Protein AF-A0A0Q4U9V7-F1 (afdb_monomer_lite)

Radius of gyration: 16.02 Å; chains: 1; bounding box: 36×29×44 Å

pLDDT: mean 72.22, std 11.83, range [35.59, 88.0]

Foldseek 3Di:
DKKWKPDKDKPPDPPPDDSTDPIDDDDDADDPVRVVCPVVVVVVVVVPFKAWPDWDQPPQKTWTWIWGQDPQRKIKIKIKIWGDDPFKIWIWIWIFIDHPMTIIIIMIDIDGRPDHPPPDD

Structure (mmCIF, N/CA/C/O backbone):
data_AF-A0A0Q4U9V7-F1
#
_entry.id   AF-A0A0Q4U9V7-F1
#
loop_
_atom_site.group_PDB
_atom_site.id
_atom_site.type_symbol
_atom_site.label_atom_id
_atom_site.label_alt_id
_atom_site.label_comp_id
_atom_site.label_asym_id
_atom_site.label_entity_id
_atom_site.label_seq_id
_atom_site.pdbx_PDB_ins_code
_atom_site.Cartn_x
_atom_site.Cartn_y
_atom_site.Cartn_z
_atom_site.occupancy
_atom_site.B_iso_or_equiv
_atom_site.auth_seq_id
_atom_site.auth_comp_id
_atom_site.auth_asym_id
_atom_site.auth_atom_id
_atom_site.pdbx_PDB_model_num
ATOM 1 N N . MET A 1 1 ? -14.125 -6.065 -0.140 1.00 68.56 1 MET A N 1
ATOM 2 C CA . MET A 1 1 ? -13.031 -5.164 -0.550 1.00 68.56 1 MET A CA 1
ATOM 3 C C . MET A 1 1 ? -13.296 -4.721 -1.972 1.00 68.56 1 MET A C 1
ATOM 5 O O . MET A 1 1 ? -13.512 -5.556 -2.833 1.00 68.56 1 MET A O 1
ATOM 9 N N . LYS A 1 2 ? -13.354 -3.420 -2.215 1.00 75.69 2 LYS A N 1
ATOM 10 C CA . LYS A 1 2 ? -13.473 -2.837 -3.543 1.00 75.69 2 LYS A CA 1
ATOM 11 C C . LYS A 1 2 ? -12.144 -2.188 -3.897 1.00 75.69 2 LYS A C 1
ATOM 13 O O . LYS A 1 2 ? -11.567 -1.498 -3.069 1.00 75.69 2 LYS A O 1
ATOM 18 N N . THR A 1 3 ? -11.668 -2.438 -5.106 1.00 74.62 3 THR A N 1
ATOM 19 C CA . THR A 1 3 ? -10.407 -1.913 -5.625 1.00 74.62 3 THR A CA 1
ATOM 20 C C . THR A 1 3 ? -10.677 -1.234 -6.957 1.00 74.62 3 THR A C 1
ATOM 22 O O . THR A 1 3 ? -11.309 -1.803 -7.849 1.00 74.62 3 THR A O 1
ATOM 25 N N . GLN A 1 4 ? -10.215 -0.000 -7.088 1.00 78.94 4 GLN A N 1
ATOM 26 C CA . GLN A 1 4 ? -10.387 0.842 -8.254 1.00 78.94 4 GLN A CA 1
ATOM 27 C C . GLN A 1 4 ? -9.027 1.383 -8.685 1.00 78.94 4 GLN A C 1
ATOM 29 O O . GLN A 1 4 ? -8.423 2.213 -8.011 1.00 78.94 4 GLN A O 1
ATOM 34 N N . VAL A 1 5 ? -8.554 0.934 -9.845 1.00 78.12 5 VAL A N 1
ATOM 35 C CA . VAL A 1 5 ? -7.362 1.517 -10.463 1.00 78.12 5 VAL A CA 1
ATOM 36 C C . VAL A 1 5 ? -7.779 2.803 -11.166 1.00 78.12 5 VAL A C 1
ATOM 38 O O . VAL A 1 5 ? -8.614 2.773 -12.064 1.00 78.12 5 VAL A O 1
ATOM 41 N N . SER A 1 6 ? -7.205 3.923 -10.754 1.00 75.62 6 SER A N 1
ATOM 42 C CA . SER A 1 6 ? -7.388 5.255 -11.324 1.00 75.62 6 SER A CA 1
ATOM 43 C C . SER A 1 6 ? -6.069 5.764 -11.909 1.00 75.62 6 SER A C 1
ATOM 45 O O . SER A 1 6 ? -4.993 5.301 -11.549 1.00 75.62 6 SER A O 1
ATOM 47 N N . ASP A 1 7 ? -6.135 6.733 -12.822 1.00 74.06 7 ASP A N 1
ATOM 48 C CA . ASP A 1 7 ? -4.945 7.418 -13.360 1.00 74.06 7 ASP A CA 1
ATOM 49 C C . ASP A 1 7 ? -3.855 6.480 -13.933 1.00 74.06 7 ASP A C 1
ATOM 51 O O . ASP A 1 7 ? -2.664 6.753 -13.812 1.00 74.06 7 ASP A O 1
ATOM 55 N N . LEU A 1 8 ? -4.247 5.362 -14.561 1.00 76.00 8 LEU A N 1
ATOM 56 C CA . LEU A 1 8 ? -3.306 4.482 -15.259 1.00 76.00 8 LEU A CA 1
ATOM 57 C C . LEU A 1 8 ? -2.732 5.203 -16.483 1.00 76.00 8 LEU A C 1
ATOM 59 O O . LEU A 1 8 ? -3.441 5.550 -17.432 1.00 76.00 8 LEU A O 1
ATOM 63 N N . LYS A 1 9 ? -1.421 5.382 -16.475 1.00 74.00 9 LYS A N 1
ATOM 64 C CA . LYS A 1 9 ? -0.612 5.962 -17.536 1.00 74.00 9 LYS A CA 1
ATOM 65 C C . LYS A 1 9 ? 0.442 4.941 -17.917 1.00 74.00 9 LYS A C 1
ATOM 67 O O . LYS A 1 9 ? 1.389 4.712 -17.180 1.00 74.00 9 LYS A O 1
ATOM 72 N N . MET A 1 10 ? 0.291 4.335 -19.085 1.00 70.94 10 MET A N 1
ATOM 73 C CA . MET A 1 10 ? 1.323 3.486 -19.675 1.00 70.94 10 MET A CA 1
ATOM 74 C C . MET A 1 10 ? 1.896 4.192 -20.894 1.00 70.94 10 MET A C 1
ATOM 76 O O . MET A 1 10 ? 1.146 4.648 -21.764 1.00 70.94 10 MET A O 1
ATOM 80 N N . ALA A 1 11 ? 3.222 4.268 -20.992 1.00 63.88 11 ALA A N 1
ATOM 81 C CA . ALA A 1 11 ? 3.834 4.639 -22.256 1.00 63.88 11 ALA A CA 1
ATOM 82 C C . ALA A 1 11 ? 3.497 3.567 -23.305 1.00 63.88 11 ALA A C 1
ATOM 84 O O . ALA A 1 11 ? 3.667 2.375 -23.059 1.00 63.88 11 ALA A O 1
ATOM 85 N N . ASN A 1 12 ? 3.018 4.003 -24.475 1.00 59.72 12 ASN A N 1
ATOM 86 C CA . ASN A 1 12 ? 2.637 3.152 -25.611 1.00 59.72 12 ASN A CA 1
ATOM 87 C C . ASN A 1 12 ? 1.307 2.373 -25.485 1.00 59.72 12 ASN A C 1
ATOM 89 O O . ASN A 1 12 ? 1.128 1.329 -26.110 1.00 59.72 12 ASN A O 1
ATOM 93 N N . MET A 1 13 ? 0.343 2.883 -24.716 1.00 61.16 13 MET A N 1
ATOM 94 C CA . MET A 1 13 ? -0.990 2.280 -24.631 1.00 61.16 13 MET A CA 1
ATOM 95 C C . MET A 1 13 ? -1.714 2.315 -25.999 1.00 61.16 13 MET A C 1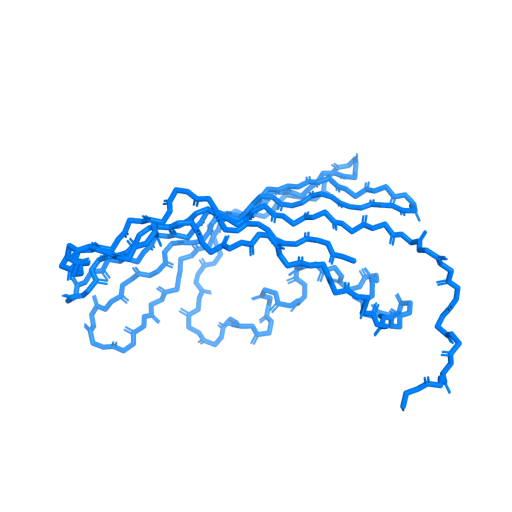
ATOM 97 O O . MET A 1 13 ? -1.816 3.392 -26.600 1.00 61.16 13 MET A O 1
ATOM 101 N N . PRO A 1 14 ? -2.209 1.175 -26.528 1.00 56.91 14 PRO A N 1
ATOM 102 C CA . PRO A 1 14 ? -2.895 1.159 -27.813 1.00 56.91 14 PRO A CA 1
ATOM 103 C C . PRO A 1 14 ? -4.159 2.024 -27.750 1.00 56.91 14 PRO A C 1
ATOM 105 O O . PRO A 1 14 ? -4.939 1.962 -26.799 1.00 56.91 14 PRO A O 1
ATOM 108 N N . LYS A 1 15 ? -4.359 2.867 -28.767 1.00 50.62 15 LYS A N 1
ATOM 109 C CA . LYS A 1 15 ? -5.542 3.731 -28.864 1.00 50.62 15 LYS A CA 1
ATOM 110 C C . LYS A 1 15 ? -6.798 2.853 -28.919 1.00 50.62 15 LYS A C 1
ATOM 112 O O . LYS A 1 15 ? -7.015 2.177 -29.917 1.00 50.62 15 LYS A O 1
ATOM 117 N N . GLY A 1 16 ? -7.607 2.866 -27.859 1.00 55.47 16 GLY A N 1
ATOM 118 C CA . GLY A 1 16 ? -8.884 2.141 -27.801 1.00 55.47 16 GLY A CA 1
ATOM 119 C C . GLY A 1 16 ? -9.136 1.357 -26.513 1.00 55.47 16 GLY A C 1
ATOM 120 O O . GLY A 1 16 ? -10.258 0.904 -26.311 1.00 55.47 16 GLY A O 1
ATOM 121 N N . VAL A 1 17 ? -8.142 1.220 -25.631 1.00 60.50 17 VAL A N 1
ATOM 122 C CA . VAL A 1 17 ? -8.338 0.601 -24.310 1.00 60.50 17 VAL A CA 1
ATOM 123 C C . VAL A 1 17 ? -8.555 1.683 -23.260 1.00 60.50 17 VAL A C 1
ATOM 125 O O . VAL A 1 17 ? -7.769 2.625 -23.161 1.00 60.50 17 VAL A O 1
ATOM 128 N N . SER A 1 18 ? -9.626 1.555 -22.479 1.00 58.06 18 SER A N 1
ATOM 129 C CA . SER A 1 18 ? -9.910 2.429 -21.342 1.00 58.06 18 SER A CA 1
ATOM 130 C C . SER A 1 18 ? -8.733 2.381 -20.356 1.00 58.06 18 SER A C 1
ATOM 132 O O . SER A 1 18 ? -8.353 1.283 -19.950 1.00 58.06 18 SER A O 1
ATOM 134 N N . PRO A 1 19 ? -8.162 3.523 -19.933 1.00 62.59 19 PRO A N 1
ATOM 135 C CA . PRO A 1 19 ? -7.084 3.540 -18.940 1.00 62.59 19 PRO A CA 1
ATOM 136 C C . PRO A 1 19 ? -7.550 3.028 -17.572 1.00 62.59 19 PRO A C 1
ATOM 138 O O . PRO A 1 19 ? -6.764 2.553 -16.770 1.00 62.59 19 PRO A O 1
ATOM 141 N N . THR A 1 20 ? -8.844 3.077 -17.293 1.00 65.44 20 THR A N 1
ATOM 142 C CA . THR A 1 20 ? -9.395 2.734 -15.984 1.00 65.44 20 THR A CA 1
ATOM 143 C C . THR A 1 20 ? -10.118 1.393 -16.097 1.00 65.44 20 THR A C 1
ATOM 145 O O . THR A 1 20 ? -11.206 1.356 -16.683 1.00 65.44 20 THR A O 1
ATOM 148 N N . PRO A 1 21 ? -9.555 0.275 -15.598 1.00 67.69 21 PRO A N 1
ATOM 149 C CA . PRO A 1 21 ? -10.330 -0.949 -15.471 1.00 67.69 21 PRO A CA 1
ATOM 150 C C . PRO A 1 21 ? -11.526 -0.696 -14.535 1.00 67.69 21 PRO A C 1
ATOM 152 O O . PRO A 1 21 ? -11.436 0.135 -13.623 1.00 67.69 21 PRO A O 1
ATOM 155 N N . PRO A 1 22 ? -12.667 -1.371 -14.756 1.00 68.50 22 PRO A N 1
ATOM 156 C CA . PRO A 1 22 ? -13.831 -1.209 -13.895 1.00 68.50 22 PRO A CA 1
ATOM 157 C C . PRO A 1 22 ? -13.471 -1.582 -12.455 1.00 68.50 22 PRO A C 1
ATOM 159 O O . PRO A 1 22 ? -12.739 -2.546 -12.228 1.00 68.50 22 PRO A O 1
ATOM 162 N N . ALA A 1 23 ? -13.990 -0.821 -11.488 1.00 70.19 23 ALA A N 1
ATOM 163 C CA . ALA A 1 23 ? -13.778 -1.114 -10.076 1.00 70.19 23 ALA A CA 1
ATOM 164 C C . ALA A 1 23 ? -14.251 -2.540 -9.767 1.00 70.19 23 ALA A C 1
ATOM 166 O O . ALA A 1 23 ? -15.392 -2.905 -10.056 1.00 70.19 23 ALA A O 1
ATOM 167 N N . GLN A 1 24 ? -13.367 -3.341 -9.184 1.00 69.69 24 GLN A N 1
ATOM 168 C CA . GLN A 1 24 ? -13.652 -4.727 -8.839 1.00 69.69 24 GLN A CA 1
ATOM 169 C C . GLN A 1 24 ? -14.026 -4.796 -7.367 1.00 69.69 24 GLN A C 1
ATOM 171 O O . GLN A 1 24 ? -13.369 -4.184 -6.529 1.00 69.69 24 GLN A O 1
ATOM 176 N N . THR A 1 25 ? -15.109 -5.501 -7.051 1.00 72.19 25 THR A N 1
ATOM 177 C CA . THR A 1 25 ? -15.520 -5.739 -5.666 1.00 72.19 25 THR A CA 1
ATOM 178 C C . THR A 1 25 ? -15.365 -7.217 -5.369 1.00 72.19 25 THR A C 1
ATOM 180 O O . THR A 1 25 ? -16.115 -8.032 -5.895 1.00 72.19 25 THR A O 1
ATOM 183 N N . ASN A 1 26 ? -14.406 -7.546 -4.511 1.00 67.12 26 ASN A N 1
ATOM 184 C CA . ASN A 1 26 ? -14.117 -8.901 -4.077 1.00 67.12 26 ASN A CA 1
ATOM 185 C C . ASN A 1 26 ? -14.299 -9.003 -2.564 1.00 67.12 26 ASN A C 1
ATOM 187 O O . ASN A 1 26 ? -13.779 -8.194 -1.791 1.00 67.12 26 ASN A O 1
ATOM 191 N N . SER A 1 27 ? -15.024 -10.016 -2.119 1.00 69.44 27 SER A N 1
ATOM 192 C CA . SER A 1 27 ? -15.008 -10.426 -0.718 1.00 69.44 27 SER A CA 1
ATOM 193 C C . SER A 1 27 ? -13.776 -11.294 -0.517 1.00 69.44 27 SER A C 1
ATOM 195 O O . SER A 1 27 ? -13.554 -12.222 -1.283 1.00 69.44 27 SER A O 1
ATOM 197 N N . ILE A 1 28 ? -12.934 -10.950 0.454 1.00 67.75 28 ILE A N 1
ATOM 198 C CA . ILE A 1 28 ? -11.723 -11.718 0.744 1.00 67.75 28 ILE A CA 1
ATOM 199 C C . ILE A 1 28 ? -11.756 -12.090 2.205 1.00 67.75 28 ILE A C 1
ATOM 201 O O . ILE A 1 28 ? -11.956 -11.227 3.065 1.00 67.75 28 ILE A O 1
ATOM 205 N N . CYS A 1 29 ? -11.528 -13.368 2.463 1.00 66.19 29 CYS A N 1
ATOM 206 C CA . CYS A 1 29 ? -11.404 -13.868 3.807 1.00 66.19 29 CYS A CA 1
ATOM 207 C C . CYS A 1 29 ? -9.990 -13.664 4.324 1.00 66.19 29 CYS A C 1
ATOM 209 O O . CYS A 1 29 ? -9.042 -14.301 3.875 1.00 66.19 29 CYS A O 1
ATOM 211 N N . LEU A 1 30 ? -9.863 -12.733 5.266 1.00 61.16 30 LEU A N 1
ATOM 212 C CA . LEU A 1 30 ? -8.623 -12.460 5.974 1.00 61.16 30 LEU A CA 1
ATOM 213 C C . LEU A 1 30 ? -8.745 -13.031 7.379 1.00 61.16 30 LEU A C 1
ATOM 215 O O . LEU A 1 30 ? -9.687 -12.722 8.110 1.00 61.16 30 LEU A O 1
ATOM 219 N N . THR A 1 31 ? -7.776 -13.852 7.769 1.00 62.88 31 THR A N 1
ATOM 220 C CA . THR A 1 31 ? -7.638 -14.234 9.175 1.00 62.88 31 THR A CA 1
ATOM 221 C C . THR A 1 31 ? -7.315 -12.998 10.017 1.00 62.88 31 THR A C 1
ATOM 223 O O . THR A 1 31 ? -6.710 -12.042 9.527 1.00 62.88 31 THR A O 1
ATOM 226 N N . ALA A 1 32 ? -7.697 -13.005 11.299 1.00 57.78 32 ALA A N 1
ATOM 227 C CA . ALA A 1 32 ? -7.395 -11.900 12.215 1.00 57.78 32 ALA A CA 1
ATOM 228 C C . ALA A 1 32 ? -5.892 -11.578 12.249 1.00 57.78 32 ALA A C 1
ATOM 230 O O . ALA A 1 32 ? -5.510 -10.415 12.345 1.00 57.78 32 ALA A O 1
ATOM 231 N N . GLU A 1 33 ? -5.051 -12.603 12.095 1.00 57.03 33 GLU A N 1
ATOM 232 C CA . GLU A 1 33 ? -3.610 -12.439 11.982 1.00 57.03 33 GLU A CA 1
ATOM 233 C C . GLU A 1 33 ? -3.245 -11.677 10.701 1.00 57.03 33 GLU A C 1
ATOM 235 O O . GLU A 1 33 ? -2.640 -10.619 10.798 1.00 57.03 33 GLU A O 1
ATOM 240 N N . GLN A 1 34 ? -3.704 -12.100 9.517 1.00 59.31 34 GLN A N 1
ATOM 241 C CA . GLN A 1 34 ? -3.449 -11.388 8.252 1.00 59.31 34 GLN A CA 1
ATOM 242 C C . GLN A 1 34 ? -4.005 -9.954 8.230 1.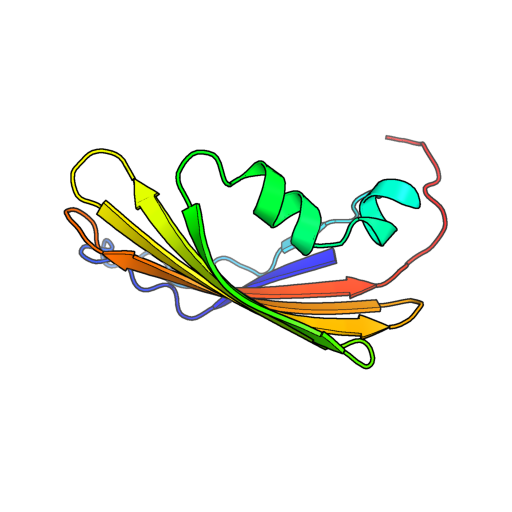00 59.31 34 GLN A C 1
ATOM 244 O O . GLN A 1 34 ? -3.383 -9.064 7.651 1.00 59.31 34 GLN A O 1
ATOM 249 N N . ALA A 1 35 ? -5.141 -9.706 8.886 1.00 59.91 35 ALA A N 1
ATOM 250 C CA . ALA A 1 35 ? -5.695 -8.364 9.043 1.00 59.91 35 ALA A CA 1
ATOM 251 C C . ALA A 1 35 ? -4.836 -7.487 9.977 1.00 59.91 35 ALA A C 1
ATOM 253 O O . ALA A 1 35 ? -4.603 -6.317 9.678 1.00 59.91 35 ALA A O 1
ATOM 254 N N . ALA A 1 36 ? -4.327 -8.050 11.079 1.00 54.94 36 ALA A N 1
ATOM 255 C CA . ALA A 1 36 ? -3.474 -7.350 12.043 1.00 54.94 36 ALA A CA 1
ATOM 256 C C . ALA A 1 36 ? -2.049 -7.104 11.523 1.00 54.94 36 ALA A C 1
ATOM 258 O O . ALA A 1 36 ? -1.426 -6.098 11.861 1.00 54.94 36 ALA A O 1
ATOM 259 N N . LYS A 1 37 ? -1.547 -8.002 10.669 1.00 55.47 37 LYS A N 1
ATOM 260 C CA . LYS A 1 37 ? -0.256 -7.893 9.975 1.00 55.47 37 LYS A CA 1
ATOM 261 C C . LYS A 1 37 ? -0.198 -6.658 9.061 1.00 55.47 37 LYS A C 1
ATOM 263 O O . LYS A 1 37 ? 0.877 -6.103 8.828 1.00 55.47 37 LYS A O 1
ATOM 268 N N . GLY A 1 38 ? -1.366 -6.189 8.612 1.00 54.47 38 GLY A N 1
ATOM 269 C CA . GLY A 1 38 ? -1.543 -4.958 7.852 1.00 54.47 38 GLY A CA 1
ATOM 270 C C . GLY A 1 38 ? -0.843 -4.974 6.486 1.00 54.47 38 GLY A C 1
ATOM 271 O O . GLY A 1 38 ? -0.089 -5.891 6.153 1.00 54.47 38 GLY A O 1
ATOM 272 N N . PRO A 1 39 ? -1.033 -3.925 5.670 1.00 54.81 39 PRO A N 1
ATOM 273 C CA . PRO A 1 39 ? -0.319 -3.800 4.400 1.00 54.81 39 PRO A CA 1
ATOM 274 C C . PRO A 1 39 ? 1.199 -3.724 4.606 1.00 54.81 39 PRO A C 1
ATOM 276 O O . PRO A 1 39 ? 1.951 -4.086 3.714 1.00 54.81 39 PRO A O 1
ATOM 279 N N . ALA A 1 40 ? 1.659 -3.297 5.786 1.00 54.00 40 ALA A N 1
ATOM 280 C CA . ALA A 1 40 ? 3.069 -3.183 6.133 1.00 54.00 40 ALA A CA 1
ATOM 281 C C . ALA A 1 40 ? 3.816 -4.520 6.060 1.00 54.00 40 ALA A C 1
ATOM 283 O O . ALA A 1 40 ? 4.950 -4.550 5.580 1.00 54.00 40 ALA A O 1
ATOM 284 N N . GLU A 1 41 ? 3.211 -5.620 6.533 1.00 58.31 41 GLU A N 1
ATOM 285 C CA . GLU A 1 41 ? 3.872 -6.925 6.457 1.00 58.31 41 GLU A CA 1
ATOM 286 C C . GLU A 1 41 ? 3.807 -7.521 5.045 1.00 58.31 41 GLU A C 1
ATOM 288 O O . GLU A 1 41 ? 4.790 -8.093 4.580 1.00 58.31 41 GLU A O 1
ATOM 293 N N . LEU A 1 42 ? 2.710 -7.300 4.312 1.00 57.00 42 LEU A N 1
ATOM 294 C CA . LEU A 1 42 ? 2.612 -7.667 2.893 1.00 57.00 42 LEU A CA 1
ATOM 295 C C . LEU A 1 42 ? 3.651 -6.915 2.044 1.00 57.00 42 LEU A C 1
ATOM 297 O O . LEU A 1 42 ? 4.342 -7.516 1.224 1.00 57.00 42 LEU A O 1
ATOM 301 N N . LEU A 1 43 ? 3.828 -5.616 2.304 1.00 56.06 43 LEU A N 1
ATOM 302 C CA . LEU A 1 43 ? 4.875 -4.790 1.702 1.00 56.06 43 LEU A CA 1
ATOM 303 C C . LEU A 1 43 ? 6.266 -5.281 2.113 1.00 56.06 43 LEU A C 1
ATOM 305 O O . LEU A 1 43 ? 7.160 -5.259 1.278 1.00 56.06 43 LEU A O 1
ATOM 309 N N . LYS A 1 44 ? 6.452 -5.762 3.355 1.00 55.66 44 LYS A N 1
ATOM 310 C CA . LYS A 1 44 ? 7.697 -6.402 3.818 1.00 55.66 44 LYS A CA 1
ATOM 311 C C . LYS A 1 44 ? 8.007 -7.720 3.117 1.00 55.66 44 LYS A C 1
ATOM 313 O O . LYS A 1 44 ? 9.167 -7.987 2.840 1.00 55.66 44 LYS A O 1
ATOM 318 N N . GLN A 1 45 ? 7.012 -8.544 2.814 1.00 55.97 45 GLN A N 1
ATOM 319 C CA . GLN A 1 45 ? 7.220 -9.803 2.090 1.00 55.97 45 GLN A CA 1
ATOM 320 C C . GLN A 1 45 ? 7.663 -9.571 0.636 1.00 55.97 45 GLN A C 1
ATOM 322 O O . GLN A 1 45 ? 8.392 -10.389 0.085 1.00 55.97 45 GLN A O 1
ATOM 327 N N . ALA A 1 46 ? 7.310 -8.428 0.042 1.00 56.19 46 ALA A N 1
ATOM 328 C CA . ALA A 1 46 ? 7.797 -8.016 -1.275 1.00 56.19 46 ALA A CA 1
ATOM 329 C C . ALA A 1 46 ? 9.250 -7.471 -1.272 1.00 56.19 46 ALA A C 1
ATOM 331 O O . ALA A 1 46 ? 9.769 -7.135 -2.334 1.00 56.19 46 ALA A O 1
ATOM 332 N N . GLN A 1 47 ? 9.919 -7.359 -0.110 1.00 56.03 47 GLN A N 1
ATOM 333 C CA . GLN A 1 47 ? 11.167 -6.588 0.078 1.00 56.03 47 GLN A CA 1
ATOM 334 C C . GLN A 1 47 ? 12.477 -7.225 -0.387 1.00 56.03 47 GLN A C 1
ATOM 336 O O . GLN A 1 47 ? 13.519 -6.639 -0.101 1.00 56.03 47 GLN A O 1
ATOM 341 N N . SER A 1 48 ? 12.505 -8.355 -1.096 1.00 57.53 48 SER A N 1
ATOM 342 C CA . SER A 1 48 ? 13.807 -8.944 -1.459 1.00 57.53 48 SER A CA 1
ATOM 343 C C . SER A 1 48 ? 14.728 -7.972 -2.234 1.00 57.53 48 SER A C 1
ATOM 345 O O . SER A 1 48 ? 15.936 -8.060 -2.048 1.00 57.53 48 SER A O 1
ATOM 347 N N . ASP A 1 49 ? 14.174 -6.967 -2.941 1.00 73.31 49 ASP A N 1
ATOM 348 C CA . ASP A 1 49 ? 14.923 -5.892 -3.630 1.00 73.31 49 ASP A CA 1
ATOM 349 C C . ASP A 1 49 ? 14.295 -4.473 -3.490 1.00 73.31 49 ASP A C 1
ATOM 351 O O . ASP A 1 49 ? 14.425 -3.611 -4.369 1.00 73.31 49 ASP A O 1
ATOM 355 N N . CYS A 1 50 ? 13.595 -4.189 -2.380 1.00 75.62 50 CYS A N 1
ATOM 356 C CA . CYS A 1 50 ? 12.916 -2.898 -2.160 1.00 75.62 50 CYS A CA 1
ATOM 357 C C . CYS A 1 50 ? 13.478 -2.079 -0.993 1.00 75.62 50 CYS A C 1
ATOM 359 O O . CYS A 1 50 ? 13.496 -2.522 0.151 1.00 75.62 50 CYS A O 1
ATOM 361 N N . THR A 1 51 ? 13.852 -0.826 -1.264 1.00 83.31 51 THR A N 1
ATOM 362 C CA . THR A 1 51 ? 14.284 0.157 -0.262 1.00 83.31 51 THR A CA 1
ATOM 363 C C . THR A 1 51 ? 13.084 0.927 0.280 1.00 83.31 51 THR A C 1
ATOM 365 O O . THR A 1 51 ? 12.412 1.647 -0.460 1.00 83.31 51 THR A O 1
ATOM 368 N N . VAL A 1 52 ? 12.819 0.822 1.581 1.00 81.19 52 VAL A N 1
ATOM 369 C CA . VAL A 1 52 ? 11.800 1.643 2.253 1.00 81.19 52 VAL A CA 1
ATOM 370 C C . VAL A 1 52 ? 12.364 3.043 2.486 1.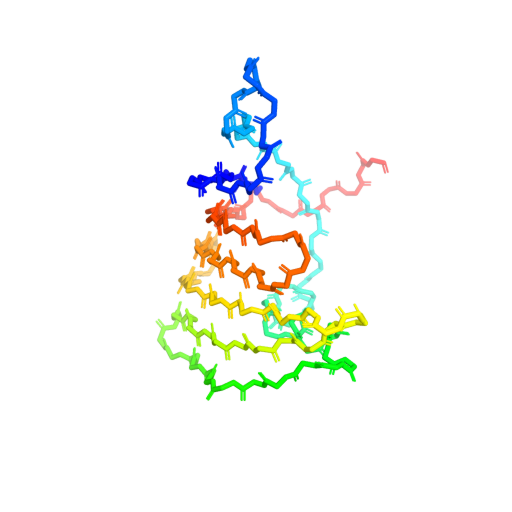00 81.19 52 VAL A C 1
ATOM 372 O O . VAL A 1 52 ? 13.391 3.195 3.142 1.00 81.19 52 VAL A O 1
ATOM 375 N N . LYS A 1 53 ? 11.694 4.069 1.957 1.00 83.19 53 LYS A N 1
ATOM 376 C CA . LYS A 1 53 ? 12.084 5.476 2.117 1.00 83.19 53 LYS A CA 1
ATOM 377 C C . LYS A 1 53 ? 11.433 6.108 3.345 1.00 83.19 53 LYS A C 1
ATOM 379 O O . LYS A 1 53 ? 12.089 6.844 4.076 1.00 83.19 53 LYS A O 1
ATOM 384 N N . SER A 1 54 ? 10.164 5.802 3.595 1.00 82.69 54 SER A N 1
ATOM 385 C CA . SER A 1 54 ? 9.457 6.197 4.814 1.00 82.69 54 SER A CA 1
ATOM 386 C C . SER A 1 54 ? 8.309 5.236 5.102 1.00 82.69 54 SER A C 1
ATOM 388 O O . SER A 1 54 ? 7.717 4.665 4.188 1.00 82.69 54 SER A O 1
ATOM 390 N N . ALA A 1 55 ? 7.997 5.033 6.378 1.00 77.12 55 ALA A N 1
ATOM 391 C CA . ALA A 1 55 ? 6.822 4.281 6.790 1.00 77.12 55 ALA A CA 1
ATOM 392 C C . ALA A 1 55 ? 6.329 4.822 8.136 1.00 77.12 55 ALA A C 1
ATOM 394 O O . ALA A 1 55 ? 7.052 4.786 9.130 1.00 77.12 55 ALA A O 1
ATOM 395 N N . THR A 1 56 ? 5.108 5.336 8.149 1.00 80.62 56 THR A N 1
ATOM 396 C CA . THR A 1 56 ? 4.458 5.971 9.290 1.00 80.62 56 THR A CA 1
ATOM 397 C C . THR A 1 56 ? 3.116 5.291 9.514 1.00 80.62 56 THR A C 1
ATOM 399 O O . THR A 1 56 ? 2.300 5.178 8.599 1.00 80.62 56 THR A O 1
ATOM 402 N N . PHE A 1 57 ? 2.897 4.834 10.744 1.00 75.75 57 PHE A N 1
ATOM 403 C CA . PHE A 1 57 ? 1.664 4.180 11.168 1.00 75.75 57 PHE A CA 1
ATOM 404 C C . PHE A 1 57 ? 1.226 4.816 12.485 1.00 75.75 57 PHE A C 1
ATOM 406 O O . PHE A 1 57 ? 1.662 4.394 13.552 1.00 75.75 57 PHE A O 1
ATOM 413 N N . GLU A 1 58 ? 0.407 5.863 12.421 1.00 77.19 58 GLU A N 1
ATOM 414 C CA . GLU A 1 58 ? -0.031 6.601 13.610 1.00 77.19 58 GLU A CA 1
ATOM 415 C C . GLU A 1 58 ? -1.523 6.916 13.552 1.00 77.19 58 GLU A C 1
ATOM 417 O O . GLU A 1 58 ? -2.058 7.300 12.512 1.00 77.19 58 GLU A O 1
ATOM 422 N N . GLY A 1 59 ? -2.215 6.743 14.683 1.00 72.81 59 GLY A N 1
ATOM 423 C CA . GLY A 1 59 ? -3.616 7.152 14.836 1.00 72.81 59 GLY A CA 1
ATOM 424 C C . GLY A 1 59 ? -4.590 6.499 13.848 1.00 72.81 59 GLY A C 1
ATOM 425 O O . GLY A 1 59 ? -5.573 7.125 13.461 1.00 72.81 59 GLY A O 1
ATOM 426 N N . GLY A 1 60 ? -4.303 5.274 13.397 1.00 76.50 60 GLY A N 1
ATOM 427 C CA . GLY A 1 60 ? -5.099 4.596 12.374 1.00 76.50 60 GLY A CA 1
ATOM 428 C C . GLY A 1 60 ? -4.830 5.087 10.950 1.00 76.50 60 GLY A C 1
ATOM 429 O O . GLY A 1 60 ? -5.572 4.725 10.052 1.00 76.50 60 GLY A O 1
ATOM 430 N N . LYS A 1 61 ? -3.787 5.881 10.698 1.00 82.19 61 LYS A N 1
ATOM 431 C CA . LYS A 1 61 ? -3.339 6.231 9.343 1.00 82.19 61 LYS A CA 1
ATOM 432 C C . LYS A 1 61 ? -2.083 5.457 8.986 1.00 82.19 61 LYS A C 1
ATOM 434 O O . LYS A 1 61 ? -1.217 5.252 9.834 1.00 82.19 61 LYS A O 1
ATOM 439 N N . VAL A 1 62 ? -1.994 5.046 7.727 1.00 82.25 62 VAL A N 1
ATOM 440 C CA . VAL A 1 62 ? -0.782 4.486 7.133 1.00 82.25 62 VAL A CA 1
ATOM 441 C C . VAL A 1 62 ? -0.278 5.435 6.064 1.00 82.25 62 VAL A C 1
ATOM 443 O O . VAL A 1 62 ? -1.039 5.864 5.203 1.00 82.25 62 VAL A O 1
ATOM 446 N N . GLU A 1 63 ? 1.012 5.723 6.076 1.00 85.19 63 GLU A N 1
ATOM 447 C CA . GLU A 1 63 ? 1.712 6.291 4.932 1.00 85.19 63 GLU A CA 1
ATOM 448 C C . GLU A 1 63 ? 3.039 5.561 4.785 1.00 85.19 63 GLU A C 1
ATOM 450 O O . GLU A 1 63 ? 3.817 5.467 5.726 1.00 85.19 63 GLU A O 1
ATOM 455 N N . SER A 1 64 ? 3.307 5.014 3.611 1.00 81.56 64 SER A N 1
ATOM 456 C CA . SER A 1 64 ? 4.563 4.343 3.313 1.00 81.56 64 SER A CA 1
ATOM 457 C C . SER A 1 64 ? 5.021 4.700 1.913 1.00 81.56 64 SER A C 1
ATOM 459 O O . SER A 1 64 ? 4.221 4.806 0.989 1.00 81.56 64 SER A O 1
ATOM 461 N N . GLU A 1 65 ? 6.317 4.916 1.766 1.00 86.44 65 GLU A N 1
ATOM 462 C CA . GLU A 1 65 ? 6.971 5.169 0.496 1.00 86.44 65 GLU A CA 1
ATOM 463 C C . GLU A 1 65 ? 8.147 4.212 0.384 1.00 86.44 65 GLU A C 1
ATOM 465 O O . GLU A 1 65 ? 8.993 4.118 1.278 1.00 86.44 65 GLU A O 1
ATOM 470 N N . LEU A 1 66 ? 8.194 3.482 -0.718 1.00 85.81 66 LEU A N 1
ATOM 471 C CA . LEU A 1 66 ? 9.241 2.523 -1.002 1.00 85.81 66 LEU A CA 1
ATOM 472 C C . LEU A 1 66 ? 9.650 2.600 -2.463 1.00 85.81 66 LEU A C 1
ATOM 474 O O . LEU A 1 66 ? 8.926 3.093 -3.324 1.00 85.81 66 LEU A O 1
ATOM 478 N N . THR A 1 67 ? 10.867 2.157 -2.724 1.00 85.69 67 THR A N 1
ATOM 479 C CA . THR A 1 67 ? 11.480 2.141 -4.044 1.00 85.69 67 THR A CA 1
ATOM 480 C C . THR A 1 67 ? 12.100 0.773 -4.259 1.00 85.69 67 THR A C 1
ATOM 482 O O . THR A 1 67 ? 13.080 0.423 -3.607 1.00 85.69 67 THR A O 1
ATOM 485 N N .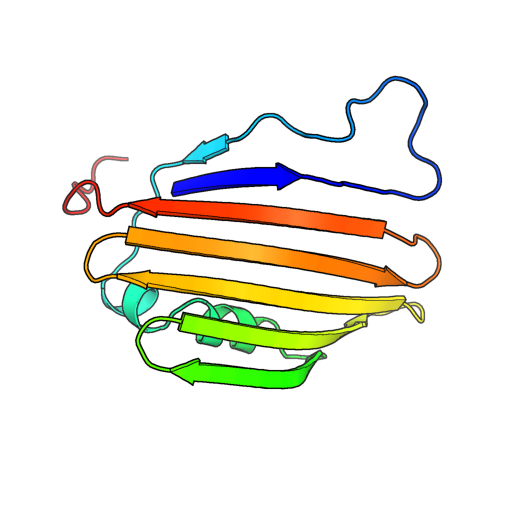 CYS A 1 68 ? 11.519 -0.008 -5.156 1.00 83.88 68 CYS A N 1
ATOM 486 C CA . CYS A 1 68 ? 12.022 -1.305 -5.572 1.00 83.88 68 CYS A CA 1
ATOM 487 C C . CYS A 1 68 ? 12.920 -1.164 -6.789 1.00 83.88 68 CYS A C 1
ATOM 489 O O . CYS A 1 68 ? 12.569 -0.480 -7.752 1.00 83.88 68 CYS A O 1
ATOM 491 N N . ARG A 1 69 ? 14.070 -1.835 -6.757 1.00 83.31 69 ARG A N 1
ATOM 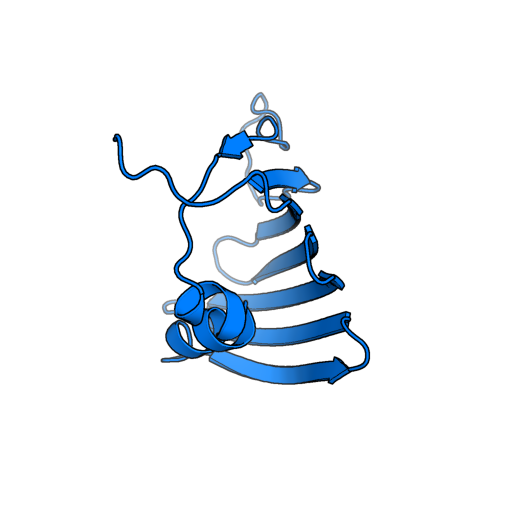492 C CA . ARG A 1 69 ? 14.906 -2.002 -7.942 1.00 83.31 69 ARG A CA 1
ATOM 493 C C . ARG A 1 69 ? 14.522 -3.321 -8.590 1.00 83.31 69 ARG A C 1
ATOM 495 O O . ARG A 1 69 ? 14.481 -4.351 -7.934 1.00 83.31 69 ARG A O 1
ATOM 502 N N . MET A 1 70 ? 14.186 -3.274 -9.866 1.00 79.56 70 MET A N 1
ATOM 503 C CA . MET A 1 70 ? 13.763 -4.438 -10.629 1.00 79.56 70 MET A CA 1
ATOM 504 C C . MET A 1 70 ? 14.842 -4.806 -11.651 1.00 79.56 70 MET A C 1
ATOM 506 O O . MET A 1 70 ? 15.637 -3.950 -12.054 1.00 79.56 70 MET A O 1
ATOM 510 N N . PRO A 1 71 ? 14.886 -6.072 -12.095 1.00 74.12 71 PRO A N 1
ATOM 511 C CA . PRO A 1 71 ? 15.806 -6.491 -13.144 1.00 74.12 71 PRO A CA 1
ATOM 512 C C . PRO A 1 71 ? 15.595 -5.671 -14.428 1.00 74.12 71 PRO A C 1
ATOM 514 O O . PRO A 1 71 ? 14.466 -5.345 -14.782 1.00 74.12 71 PRO A O 1
ATOM 517 N N . GLY A 1 72 ? 16.684 -5.350 -15.135 1.00 73.81 72 GLY A N 1
ATOM 518 C CA . GLY A 1 72 ? 16.637 -4.572 -16.383 1.00 73.81 72 GLY A CA 1
ATOM 519 C C . GLY A 1 72 ? 16.693 -3.048 -16.208 1.00 73.81 72 GLY A C 1
ATOM 520 O O . GLY A 1 72 ? 16.119 -2.332 -17.022 1.00 73.81 72 GLY A O 1
ATOM 521 N N . ASP A 1 73 ? 17.366 -2.560 -15.158 1.00 77.19 73 ASP A N 1
ATOM 522 C CA . ASP A 1 73 ? 17.525 -1.126 -14.833 1.00 77.19 73 ASP A CA 1
ATOM 523 C C . ASP A 1 73 ? 16.201 -0.388 -14.548 1.00 77.19 73 ASP A C 1
ATOM 525 O O . ASP A 1 73 ? 16.110 0.838 -14.590 1.00 77.19 73 ASP A O 1
ATOM 529 N N . MET A 1 74 ? 15.147 -1.142 -14.232 1.00 83.25 74 MET A N 1
ATOM 530 C CA . MET A 1 74 ? 13.844 -0.578 -13.911 1.00 83.25 74 MET A CA 1
ATOM 531 C C . MET A 1 74 ? 13.765 -0.225 -12.426 1.00 83.25 74 MET A C 1
ATOM 533 O O . MET A 1 74 ? 14.182 -0.995 -11.560 1.00 83.25 74 MET A O 1
ATOM 537 N N . THR A 1 75 ? 13.188 0.933 -12.120 1.00 86.81 75 THR A N 1
ATOM 538 C CA . THR A 1 75 ? 12.950 1.365 -10.739 1.00 86.81 75 THR A CA 1
ATOM 539 C C . THR A 1 75 ? 11.467 1.599 -10.531 1.00 86.81 75 THR A C 1
ATOM 541 O O . THR A 1 75 ? 10.824 2.306 -11.303 1.00 86.81 75 THR A O 1
ATOM 544 N N . MET A 1 76 ? 10.923 0.996 -9.484 1.00 85.62 76 MET A N 1
ATOM 545 C CA . MET A 1 76 ? 9.520 1.077 -9.123 1.00 85.62 76 MET A CA 1
ATOM 546 C C . MET A 1 76 ? 9.374 1.827 -7.804 1.00 85.62 76 MET A C 1
ATOM 548 O O . MET A 1 76 ? 9.726 1.323 -6.743 1.00 85.62 76 MET A O 1
ATOM 552 N N . HIS A 1 77 ? 8.827 3.029 -7.861 1.00 88.00 77 HIS A N 1
ATOM 553 C CA . HIS A 1 77 ? 8.405 3.795 -6.704 1.00 88.00 77 HIS A CA 1
ATOM 554 C C . HIS A 1 77 ? 6.963 3.430 -6.357 1.00 88.00 77 HIS A C 1
ATOM 556 O O . HIS A 1 77 ? 6.081 3.459 -7.208 1.00 88.00 77 HIS A O 1
ATOM 562 N N . SER A 1 78 ? 6.714 3.070 -5.103 1.00 85.19 78 SER A N 1
ATOM 563 C CA . SER A 1 78 ? 5.371 2.815 -4.590 1.00 85.19 78 SER A CA 1
ATOM 564 C C . SER A 1 78 ? 5.139 3.667 -3.358 1.00 85.19 78 SER A C 1
ATOM 566 O O . SER A 1 78 ? 5.933 3.654 -2.415 1.00 85.19 78 SER A O 1
ATOM 568 N N . LYS A 1 79 ? 4.040 4.408 -3.362 1.00 87.62 79 LYS A N 1
ATOM 569 C CA . LYS A 1 79 ? 3.585 5.227 -2.253 1.00 87.62 79 LYS A CA 1
ATOM 570 C C . LYS A 1 79 ? 2.199 4.762 -1.864 1.00 87.62 79 LYS A C 1
ATOM 572 O O . LYS A 1 79 ? 1.262 4.878 -2.637 1.00 87.62 79 LYS A O 1
ATOM 577 N N . THR A 1 80 ? 2.070 4.224 -0.665 1.00 85.06 80 THR A N 1
ATOM 578 C CA . THR A 1 80 ? 0.789 3.770 -0.128 1.00 85.06 80 THR A CA 1
ATOM 579 C C . THR A 1 80 ? 0.377 4.698 0.993 1.00 85.06 80 THR A C 1
ATOM 581 O O . THR A 1 80 ? 1.123 4.882 1.951 1.00 85.06 80 THR A O 1
ATOM 584 N N . LYS A 1 81 ? -0.815 5.264 0.900 1.00 87.75 81 LYS A N 1
ATOM 585 C CA . LYS A 1 81 ? -1.440 6.065 1.944 1.00 87.75 81 LYS A CA 1
ATOM 586 C C . LYS A 1 81 ? -2.784 5.472 2.282 1.00 87.75 81 LYS A C 1
ATOM 588 O O . LYS A 1 81 ? -3.441 4.899 1.432 1.00 87.75 81 LYS A O 1
ATOM 593 N N . GLY A 1 82 ? -3.227 5.606 3.514 1.00 83.88 82 GLY A N 1
ATOM 594 C CA . GLY A 1 82 ? -4.496 5.025 3.889 1.00 83.88 82 GLY A CA 1
ATOM 595 C C . GLY A 1 82 ? -4.894 5.297 5.315 1.00 83.88 82 GLY A C 1
ATOM 596 O O . GLY A 1 82 ? -4.200 5.954 6.089 1.00 83.88 82 GLY A O 1
ATOM 597 N N . SER A 1 83 ? -6.064 4.795 5.655 1.00 82.94 83 SER A N 1
ATOM 598 C CA . SER A 1 83 ? -6.657 4.888 6.972 1.00 82.94 83 SER A CA 1
ATOM 599 C C . SER A 1 83 ? -7.338 3.571 7.301 1.00 82.94 83 SER A C 1
ATOM 601 O O . SER A 1 83 ? -8.020 2.977 6.472 1.00 82.94 83 SER A O 1
ATOM 603 N N . PHE A 1 84 ? -7.133 3.122 8.526 1.00 75.12 84 PHE A N 1
ATOM 604 C CA . PHE A 1 84 ? -7.681 1.922 9.116 1.00 75.12 84 PHE A CA 1
ATOM 605 C C . PHE A 1 84 ? -8.563 2.321 10.288 1.00 75.12 84 PHE A C 1
ATOM 607 O O . PHE A 1 84 ? -8.195 3.116 11.151 1.00 75.12 84 PHE A O 1
ATOM 614 N N . THR A 1 85 ? -9.736 1.720 10.325 1.00 74.69 85 THR A N 1
ATOM 615 C CA . THR A 1 85 ? -10.674 1.772 11.439 1.00 74.69 85 THR A CA 1
ATOM 616 C C . THR A 1 85 ? -10.932 0.343 11.906 1.00 74.69 85 THR A C 1
ATOM 618 O O . THR A 1 85 ? -10.573 -0.616 11.225 1.00 74.69 85 THR A O 1
ATOM 621 N N . ALA A 1 86 ? -11.609 0.178 13.042 1.00 69.50 86 ALA A N 1
ATOM 622 C CA . ALA A 1 86 ? -11.911 -1.146 13.590 1.00 69.50 86 ALA A CA 1
ATOM 623 C C . ALA A 1 86 ? -12.715 -2.059 12.637 1.00 69.50 86 ALA A C 1
ATOM 625 O O . ALA A 1 86 ? -12.706 -3.274 12.800 1.00 69.50 86 ALA A O 1
ATOM 626 N N . THR A 1 87 ? -13.436 -1.492 11.666 1.00 71.31 87 THR A N 1
ATOM 627 C CA . THR A 1 87 ? -14.337 -2.246 10.774 1.00 71.31 87 THR A CA 1
ATOM 628 C C . THR A 1 87 ? -14.188 -1.897 9.299 1.00 71.31 87 THR A C 1
ATOM 630 O O . THR A 1 87 ? -14.887 -2.467 8.466 1.00 71.31 87 THR A O 1
ATOM 633 N N . SER A 1 88 ? -13.306 -0.973 8.933 1.00 75.69 88 SER A N 1
ATOM 634 C CA . SER A 1 88 ? -13.090 -0.587 7.539 1.00 75.69 88 SER A CA 1
ATOM 635 C C . SER A 1 88 ? -11.700 -0.017 7.325 1.00 75.69 88 SER A C 1
ATOM 637 O O . SER A 1 88 ? -11.086 0.497 8.258 1.00 75.69 88 SER A O 1
ATOM 639 N N . PHE A 1 89 ? -11.210 -0.094 6.100 1.00 77.50 89 PHE A N 1
ATOM 640 C CA . PHE A 1 89 ? -9.962 0.517 5.695 1.00 77.50 89 PHE A CA 1
ATOM 641 C C . PHE A 1 89 ? -10.101 1.142 4.317 1.00 77.50 89 PHE A C 1
ATOM 643 O O . PHE A 1 89 ? -10.865 0.664 3.485 1.00 77.50 89 PHE A O 1
ATOM 650 N N . THR A 1 90 ? -9.344 2.198 4.074 1.00 84.12 90 THR A N 1
ATOM 651 C CA . THR A 1 90 ? -9.214 2.840 2.767 1.00 84.12 90 THR A CA 1
ATOM 652 C C . THR A 1 90 ? -7.739 3.060 2.508 1.00 84.12 90 THR A C 1
ATOM 654 O O . THR A 1 90 ? -7.053 3.620 3.360 1.00 84.12 90 THR A O 1
ATOM 657 N N . THR A 1 91 ? -7.235 2.632 1.364 1.00 82.94 91 THR A N 1
ATOM 658 C CA . THR A 1 91 ? -5.832 2.779 0.983 1.00 82.94 91 THR A CA 1
ATOM 659 C C . THR A 1 91 ? -5.745 3.254 -0.456 1.00 82.94 91 THR A C 1
ATOM 661 O O . THR A 1 91 ? -6.268 2.588 -1.339 1.00 82.94 91 THR A O 1
ATOM 664 N N . ASP A 1 92 ? -5.046 4.354 -0.681 1.00 86.88 92 ASP A N 1
ATOM 665 C CA . ASP A 1 92 ? -4.619 4.828 -1.988 1.00 86.88 92 ASP A CA 1
ATOM 666 C C . ASP A 1 92 ? -3.156 4.433 -2.201 1.00 86.88 92 ASP A C 1
ATOM 668 O O . ASP A 1 92 ? -2.284 4.706 -1.372 1.00 86.88 92 ASP A O 1
ATOM 672 N N . GLN A 1 93 ? -2.886 3.744 -3.296 1.00 84.69 93 GLN A N 1
ATOM 673 C CA . GLN A 1 93 ? -1.557 3.285 -3.655 1.00 84.69 93 GLN A CA 1
ATOM 674 C C . GLN A 1 93 ? -1.162 3.878 -5.000 1.00 84.69 93 GLN A C 1
ATOM 676 O O . GLN A 1 93 ? -1.704 3.515 -6.039 1.00 84.69 93 GLN A O 1
ATOM 681 N N . GLU A 1 94 ? -0.170 4.753 -4.989 1.00 87.50 94 GLU A N 1
ATOM 682 C CA . GLU A 1 94 ? 0.448 5.318 -6.178 1.00 87.50 94 GLU A CA 1
ATOM 683 C C . GLU A 1 94 ? 1.676 4.476 -6.531 1.00 87.50 94 GLU A C 1
ATOM 685 O O . GLU A 1 94 ? 2.613 4.363 -5.744 1.00 87.50 94 GLU A O 1
ATOM 690 N N . MET A 1 95 ? 1.686 3.877 -7.714 1.00 84.25 95 MET A N 1
ATOM 691 C CA . MET A 1 95 ? 2.845 3.176 -8.258 1.00 84.25 95 MET A CA 1
ATOM 692 C C . MET A 1 95 ? 3.368 3.921 -9.472 1.00 84.25 95 MET A C 1
ATOM 694 O O . MET A 1 95 ? 2.608 4.256 -10.374 1.00 84.25 95 MET A O 1
ATOM 698 N N . GLU A 1 96 ? 4.675 4.123 -9.513 1.00 87.88 96 GLU A N 1
ATOM 699 C CA . GLU A 1 96 ? 5.402 4.703 -10.629 1.00 87.88 96 GLU A CA 1
ATOM 700 C C . GLU A 1 96 ? 6.590 3.805 -10.963 1.00 87.88 96 GLU A C 1
ATOM 702 O O . GLU A 1 96 ? 7.485 3.578 -10.157 1.00 87.88 96 GLU A O 1
ATOM 707 N N . MET A 1 97 ? 6.593 3.268 -12.169 1.00 86.56 97 MET A N 1
ATOM 708 C CA . MET A 1 97 ? 7.661 2.474 -12.737 1.00 86.56 97 MET A CA 1
ATOM 709 C C . MET A 1 97 ? 8.406 3.323 -13.757 1.00 86.56 97 MET A C 1
ATOM 711 O O . MET A 1 97 ? 7.809 3.950 -14.631 1.00 86.56 97 MET A O 1
ATOM 715 N N . THR A 1 98 ? 9.724 3.304 -13.661 1.00 83.38 98 THR A N 1
ATOM 716 C CA . THR A 1 98 ? 10.649 3.990 -14.559 1.00 83.38 98 THR A CA 1
ATOM 717 C C . THR A 1 98 ? 11.570 2.956 -15.205 1.00 83.38 98 THR A C 1
ATOM 719 O O . THR A 1 98 ? 11.895 1.943 -14.582 1.00 83.38 98 THR A O 1
ATOM 722 N N . GLY A 1 99 ? 11.954 3.171 -16.468 1.00 80.75 99 GLY A N 1
ATOM 723 C CA . GLY A 1 99 ? 12.799 2.251 -17.238 1.00 80.75 99 GLY A CA 1
ATOM 724 C C . GLY A 1 99 ? 12.300 2.051 -18.671 1.00 80.75 99 GLY A C 1
ATOM 725 O O . GLY A 1 99 ? 11.759 2.977 -19.271 1.00 80.75 99 GLY A O 1
ATOM 726 N N . ALA A 1 100 ? 12.472 0.841 -19.216 1.00 74.56 100 ALA A N 1
ATOM 727 C CA . ALA A 1 100 ? 12.099 0.505 -20.597 1.00 74.56 100 ALA A CA 1
ATOM 728 C C . ALA A 1 100 ? 10.589 0.642 -20.883 1.00 74.56 100 ALA A C 1
ATOM 730 O O . ALA A 1 100 ? 10.196 0.999 -21.993 1.00 74.56 100 ALA A O 1
ATOM 731 N N . HIS A 1 101 ? 9.750 0.406 -19.871 1.00 73.81 101 HIS A N 1
ATOM 732 C CA . HIS A 1 101 ? 8.301 0.585 -19.936 1.00 73.81 101 HIS A CA 1
ATOM 733 C C . HIS A 1 101 ? 7.839 1.455 -18.764 1.00 73.81 101 HIS A C 1
ATOM 735 O O . HIS A 1 101 ? 7.462 0.922 -17.720 1.00 73.81 101 HIS A O 1
ATOM 741 N N . PRO A 1 102 ? 7.900 2.793 -18.891 1.00 80.50 102 PRO A N 1
ATOM 742 C CA . PRO A 1 102 ? 7.450 3.657 -17.820 1.00 80.50 102 PRO A CA 1
ATOM 743 C C . PRO A 1 102 ? 5.930 3.563 -17.687 1.00 80.50 102 PRO A C 1
ATOM 745 O O . PRO A 1 102 ? 5.186 3.670 -18.672 1.00 80.50 102 PRO A O 1
ATOM 748 N N . MET A 1 103 ? 5.480 3.356 -16.455 1.00 84.25 103 MET A N 1
ATOM 749 C CA . MET A 1 103 ? 4.067 3.249 -16.124 1.00 84.25 103 MET A CA 1
ATOM 750 C C . MET A 1 103 ? 3.795 3.970 -14.812 1.00 84.25 103 MET A C 1
ATOM 752 O O . MET A 1 103 ? 4.579 3.859 -13.880 1.00 84.25 103 MET A O 1
ATOM 756 N N . SER A 1 104 ? 2.685 4.677 -14.699 1.00 84.94 104 SER A N 1
ATOM 757 C CA . SER A 1 104 ? 2.193 5.152 -13.414 1.00 84.94 104 SER A CA 1
ATOM 758 C C . SER A 1 104 ? 0.729 4.796 -13.253 1.00 84.94 104 SER A C 1
ATOM 760 O O . SER A 1 104 ? -0.017 4.735 -14.223 1.00 84.94 104 SER A O 1
ATOM 762 N N . GLN A 1 105 ? 0.325 4.464 -12.037 1.00 85.06 105 GLN A N 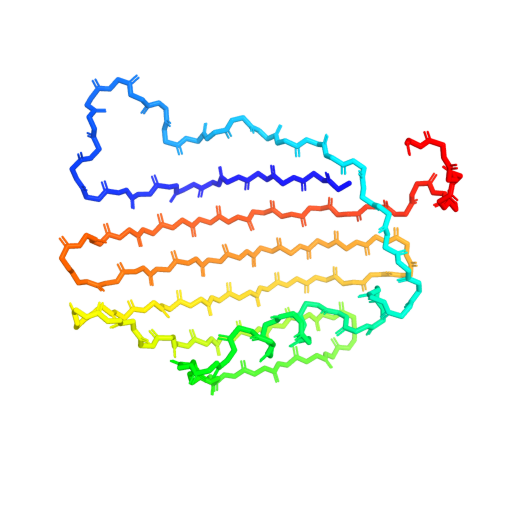1
ATOM 763 C CA . GLN A 1 105 ? -1.048 4.103 -11.724 1.00 85.06 105 GLN A CA 1
ATOM 764 C C . GLN A 1 105 ? -1.365 4.467 -10.288 1.00 85.06 105 GLN A C 1
ATOM 766 O O . GLN A 1 105 ? -0.500 4.402 -9.414 1.00 85.06 105 GLN A O 1
ATOM 771 N N . LYS A 1 106 ? -2.625 4.799 -10.041 1.00 84.38 106 LYS A N 1
ATOM 772 C CA . LYS A 1 106 ? -3.172 4.932 -8.698 1.00 84.38 106 LYS A CA 1
ATOM 773 C C . LYS A 1 106 ? -4.160 3.815 -8.464 1.00 84.38 106 LYS A C 1
ATOM 775 O O . LYS A 1 106 ? -4.913 3.447 -9.357 1.00 84.38 106 LYS A O 1
ATOM 780 N N . VAL A 1 107 ? -4.152 3.247 -7.279 1.00 81.69 107 VAL A N 1
ATOM 781 C CA . VAL A 1 107 ? -5.047 2.161 -6.908 1.00 81.69 107 VAL A CA 1
ATOM 782 C C . VAL A 1 107 ? -5.691 2.548 -5.599 1.00 81.69 107 VAL A C 1
ATOM 784 O O . VAL A 1 107 ? -5.050 2.499 -4.555 1.00 81.69 107 VAL A O 1
ATOM 787 N N . ASP A 1 108 ? -6.960 2.915 -5.665 1.00 83.38 108 ASP A N 1
ATOM 788 C CA . ASP A 1 108 ? -7.768 3.119 -4.476 1.00 83.38 108 ASP A CA 1
ATOM 789 C C . ASP A 1 108 ? -8.377 1.775 -4.073 1.00 83.38 108 ASP A C 1
ATOM 791 O O . ASP A 1 108 ? -8.858 1.009 -4.912 1.00 83.38 108 ASP A O 1
ATOM 795 N N . SER A 1 109 ? -8.288 1.427 -2.799 1.00 79.31 109 SER A N 1
ATOM 796 C CA . SER A 1 109 ? -8.878 0.216 -2.245 1.00 79.31 109 SER A CA 1
ATOM 797 C C . SER A 1 109 ? -9.620 0.540 -0.967 1.00 79.31 109 SER A C 1
ATOM 799 O O . SER A 1 109 ? -9.052 1.068 -0.018 1.00 79.31 109 SER A O 1
ATOM 801 N N . GLU A 1 110 ? -10.881 0.147 -0.914 1.00 80.56 110 GLU A N 1
ATOM 802 C CA . GLU A 1 110 ? -11.740 0.278 0.249 1.00 80.56 110 GLU A CA 1
ATOM 803 C C . GLU A 1 110 ? -12.173 -1.115 0.724 1.00 80.56 110 GLU A C 1
ATOM 805 O O . GLU A 1 110 ? -12.726 -1.944 -0.003 1.00 80.56 110 GLU A O 1
ATOM 810 N N . GLY A 1 111 ? -11.893 -1.424 1.978 1.00 73.50 111 GLY A N 1
ATOM 811 C CA . GLY A 1 111 ? -12.336 -2.634 2.639 1.00 73.50 111 GLY A CA 1
ATOM 812 C C . GLY A 1 111 ? -13.316 -2.300 3.742 1.00 73.50 111 GLY A C 1
ATOM 813 O O . GLY A 1 111 ? -13.112 -1.375 4.519 1.00 73.50 111 GLY A O 1
ATOM 814 N N . ARG A 1 112 ? -14.371 -3.097 3.861 1.00 74.38 112 ARG A N 1
ATOM 815 C CA . ARG A 1 112 ? -15.245 -3.086 5.028 1.00 74.38 112 ARG A CA 1
ATOM 816 C C . ARG A 1 112 ? -15.376 -4.508 5.541 1.00 74.38 112 ARG A C 1
ATOM 818 O O . ARG A 1 112 ? -15.513 -5.438 4.750 1.00 74.38 112 ARG A O 1
ATOM 825 N N . HIS A 1 113 ? -15.338 -4.657 6.856 1.00 71.62 113 HIS A N 1
ATOM 826 C CA . HIS A 1 113 ? -15.698 -5.881 7.539 1.00 71.62 113 HIS A CA 1
ATOM 827 C C . HIS A 1 113 ? -17.200 -6.098 7.352 1.00 71.62 113 HIS A C 1
ATOM 829 O O . HIS A 1 113 ? -18.023 -5.341 7.874 1.00 71.62 113 HIS A O 1
ATOM 835 N N . ILE A 1 114 ? -17.535 -7.092 6.534 1.00 71.25 114 ILE A N 1
ATOM 836 C CA . ILE A 1 114 ? -18.914 -7.454 6.191 1.00 71.25 114 ILE A CA 1
ATOM 837 C C . ILE A 1 114 ? -19.436 -8.642 7.016 1.00 71.25 114 ILE A C 1
ATOM 839 O O . ILE A 1 114 ? -20.610 -8.973 6.902 1.00 71.25 114 ILE A O 1
ATOM 843 N N . GLY A 1 115 ? -18.602 -9.236 7.879 1.00 64.50 115 GLY A N 1
ATOM 844 C CA . GLY A 1 115 ? -18.956 -10.361 8.747 1.00 64.50 115 GLY A CA 1
ATOM 845 C C . GLY A 1 115 ? -17.787 -11.324 8.959 1.00 64.50 115 GLY A C 1
ATOM 846 O O . GLY A 1 115 ? -16.727 -11.160 8.352 1.00 64.50 115 GLY A O 1
ATOM 847 N N . ALA A 1 116 ? -17.995 -12.329 9.816 1.00 62.81 116 ALA A N 1
ATOM 848 C CA . ALA A 1 116 ? -17.069 -13.449 9.939 1.00 62.81 116 ALA A CA 1
ATOM 849 C C . ALA A 1 116 ? -16.978 -14.204 8.605 1.00 62.81 116 ALA A C 1
ATOM 851 O O . ALA A 1 116 ? -17.957 -14.279 7.863 1.00 62.81 116 ALA A O 1
ATOM 852 N N . CYS A 1 117 ? -15.807 -14.768 8.320 1.00 63.97 117 CYS A N 1
ATOM 853 C CA . CYS A 1 117 ? -15.629 -15.694 7.212 1.00 63.97 117 CYS A CA 1
ATOM 854 C C . CYS A 1 117 ? -16.452 -16.953 7.454 1.00 63.97 117 CYS A C 1
ATOM 856 O O . CYS A 1 117 ? -16.008 -17.859 8.156 1.00 63.97 117 CYS A O 1
ATOM 858 N N . ASP A 1 118 ? -17.660 -16.984 6.904 1.00 51.56 118 ASP A N 1
ATOM 859 C CA . ASP A 1 118 ? -18.432 -18.210 6.785 1.00 51.56 118 ASP A CA 1
ATOM 860 C C . ASP A 1 118 ? -17.746 -19.028 5.688 1.00 51.56 118 ASP A C 1
ATOM 862 O O . ASP A 1 118 ? -17.797 -18.675 4.512 1.00 51.56 118 ASP A O 1
ATOM 866 N N . GLY A 1 119 ? -16.938 -20.008 6.098 1.00 47.31 119 GLY A N 1
ATOM 867 C CA . GLY A 1 119 ? -16.097 -20.812 5.214 1.00 47.31 119 GLY A CA 1
ATOM 868 C C . GLY A 1 119 ? -16.910 -21.724 4.297 1.00 47.31 119 GLY A C 1
ATOM 869 O O . GLY A 1 119 ? -16.923 -22.935 4.499 1.00 47.31 119 GLY A O 1
ATOM 870 N N . ALA A 1 120 ? -17.569 -21.144 3.299 1.00 36.94 120 ALA A N 1
ATOM 871 C CA . ALA A 1 120 ? -18.272 -21.845 2.238 1.00 36.94 120 ALA A CA 1
ATOM 872 C C . ALA A 1 120 ? -17.916 -21.233 0.873 1.00 36.94 120 ALA A C 1
ATOM 874 O O . ALA A 1 120 ? -18.742 -20.577 0.242 1.00 36.94 120 ALA A O 1
ATOM 875 N N . GLU A 1 121 ? -16.681 -21.468 0.428 1.00 35.59 121 GLU A N 1
ATOM 876 C CA . GLU A 1 121 ? -16.303 -21.493 -0.994 1.00 35.59 121 GLU A CA 1
ATOM 877 C C . GLU A 1 121 ? -15.454 -22.739 -1.263 1.00 35.59 121 GLU A C 1
ATOM 879 O O . GLU A 1 121 ? -14.527 -23.006 -0.461 1.00 35.59 121 GLU A O 1
#

Sequence (121 aa):
MKTQVSDLKMANMPKGVSPTPPAQTNSICLTAEQAAKGPAELLKQAQSDCTVKSATFEGGKVESELTCRMPGDMTMHSKTKGSFTATSFTTDQEMEMTGAHPMSQKVDSEGRHIGACDGAE

Secondary structure (DSSP, 8-state):
-EEEEEEEEETT--TTS-SSPPPEE------HHHHHHHHHHHHHHTGGGEEEEEEEEETTEEEEEEEEEETTTEEEEEEEEEEE-SSEEEEEEEEEEESSS-EEEEEEEEEE--SS-----